Protein AF-A0A0F9KC79-F1 (afdb_monomer_lite)

Radius of gyration: 18.31 Å; chains: 1; bounding box: 47×28×43 Å

Sequence (76 aa):
MTESTIKLLFAGALALGGLTAMLVTTLVGMSSNWSVEQIMAINIVFSNVVMAGLAFFFGHQNGYKNGYKNGGSKQP

Foldseek 3Di:
DDPVVVLVVQLVVLVVVLVVVLVVLVVVCVVVVHDPVVSVVVNVVSVVVSVVSNCCSVVVVVVVVVCVVPVPDDDD

Secondary structure (DSSP, 8-state):
--HHHHHHHHHHHHHHHHHHHHHHHHHHHHHTT--HHHHHHHHHHHHHHHHHHHHHHHHHHHHHHHHHHHTTS---

pLDDT: mean 79.13, std 16.87, range [38.0, 94.62]

Structure (mmCIF, N/CA/C/O backbone):
data_AF-A0A0F9KC79-F1
#
_entry.id   AF-A0A0F9KC79-F1
#
loop_
_atom_site.group_PDB
_atom_site.id
_atom_site.type_symbol
_atom_site.label_atom_id
_atom_site.label_alt_id
_atom_site.label_comp_id
_atom_site.label_asym_id
_atom_site.label_entity_id
_atom_site.label_seq_id
_atom_site.pdbx_PDB_ins_code
_atom_site.Cartn_x
_atom_site.Cartn_y
_atom_site.Cartn_z
_atom_site.occupancy
_atom_site.B_iso_or_equiv
_atom_site.auth_seq_id
_atom_site.auth_comp_id
_atom_site.auth_asym_id
_atom_site.auth_atom_id
_atom_site.pdbx_PDB_model_num
ATOM 1 N N . MET A 1 1 ? 5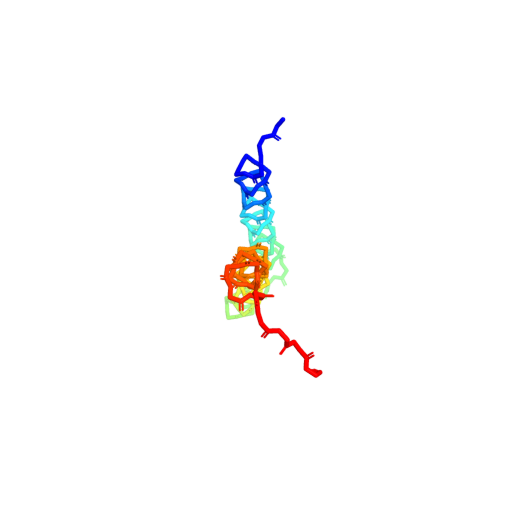.425 5.842 -24.889 1.00 59.56 1 MET A N 1
ATOM 2 C CA . MET A 1 1 ? 5.542 5.999 -23.421 1.00 59.56 1 MET A CA 1
ATOM 3 C C . MET A 1 1 ? 6.878 5.393 -23.006 1.00 59.56 1 MET A C 1
ATOM 5 O O . MET A 1 1 ? 7.165 4.293 -23.458 1.00 59.56 1 MET A O 1
ATOM 9 N N . THR A 1 2 ? 7.739 6.112 -22.279 1.00 80.75 2 THR A N 1
ATOM 10 C CA . THR A 1 2 ? 9.076 5.600 -21.924 1.00 80.75 2 THR A CA 1
ATOM 11 C C . THR A 1 2 ? 9.001 4.660 -20.719 1.00 80.75 2 THR A C 1
ATOM 13 O O . THR A 1 2 ? 8.083 4.738 -19.902 1.00 80.75 2 THR A O 1
ATOM 16 N N . GLU A 1 3 ? 9.995 3.785 -20.576 1.00 70.88 3 GLU A N 1
ATOM 17 C CA . GLU A 1 3 ? 10.113 2.862 -19.440 1.00 70.88 3 GLU A CA 1
ATOM 18 C C . GLU A 1 3 ? 10.114 3.607 -18.087 1.00 70.88 3 GLU A C 1
ATOM 20 O O . GLU A 1 3 ? 9.547 3.135 -17.106 1.00 70.88 3 GLU A O 1
ATOM 25 N N . SER A 1 4 ? 10.711 4.804 -18.027 1.00 77.75 4 SER A N 1
ATOM 26 C CA . SER A 1 4 ? 10.711 5.666 -16.838 1.00 77.75 4 SER A CA 1
ATOM 27 C C . SER A 1 4 ? 9.321 6.196 -16.482 1.00 77.75 4 SER A C 1
ATOM 29 O O . SER A 1 4 ? 8.973 6.227 -15.304 1.00 77.75 4 SER A O 1
ATOM 31 N N . THR A 1 5 ? 8.503 6.553 -17.475 1.00 83.31 5 THR A N 1
ATOM 32 C CA . THR A 1 5 ? 7.112 6.969 -17.250 1.00 83.31 5 THR A CA 1
ATOM 33 C C . THR A 1 5 ? 6.280 5.824 -16.681 1.00 83.31 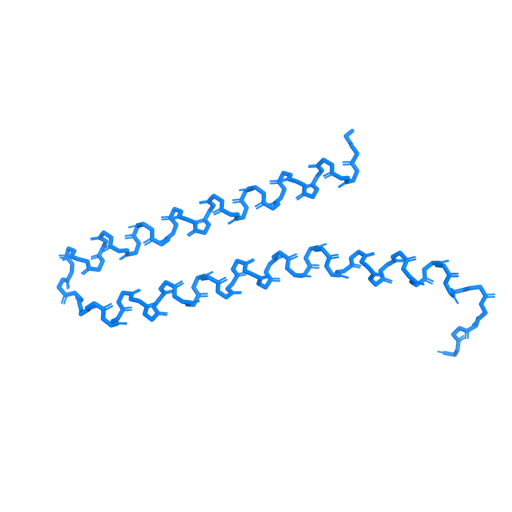5 THR A C 1
ATOM 35 O O . THR A 1 5 ? 5.546 6.035 -15.725 1.00 83.31 5 THR A O 1
ATOM 38 N N . ILE A 1 6 ? 6.434 4.601 -17.198 1.00 81.62 6 ILE A N 1
ATOM 39 C CA . ILE A 1 6 ? 5.711 3.424 -16.685 1.00 81.62 6 ILE A CA 1
ATOM 40 C C . ILE A 1 6 ? 6.106 3.130 -15.228 1.00 81.62 6 ILE A C 1
ATOM 42 O O . ILE A 1 6 ? 5.236 2.840 -14.413 1.00 81.62 6 ILE A O 1
ATOM 46 N N . LYS A 1 7 ? 7.388 3.286 -14.864 1.00 76.81 7 LYS A N 1
ATOM 47 C CA . LYS A 1 7 ? 7.857 3.156 -13.469 1.00 76.81 7 LYS A CA 1
ATOM 48 C C . LYS A 1 7 ? 7.242 4.181 -12.538 1.00 76.81 7 LYS A C 1
ATOM 50 O O . LYS A 1 7 ? 6.801 3.823 -11.452 1.00 76.81 7 LYS A O 1
ATOM 55 N N . LEU A 1 8 ? 7.216 5.440 -12.960 1.00 85.31 8 LEU A N 1
ATOM 56 C CA . LEU A 1 8 ? 6.611 6.514 -12.179 1.00 85.31 8 LEU A CA 1
ATOM 57 C C . LEU A 1 8 ? 5.105 6.298 -12.010 1.00 85.31 8 LEU A C 1
ATOM 59 O O . LEU A 1 8 ? 4.593 6.478 -10.911 1.00 85.31 8 LEU A O 1
ATOM 63 N N . LEU A 1 9 ? 4.414 5.851 -13.062 1.00 88.25 9 LEU A N 1
ATOM 64 C CA . LEU A 1 9 ? 2.987 5.533 -13.005 1.00 88.25 9 LEU A CA 1
ATOM 65 C C . LEU A 1 9 ? 2.704 4.337 -12.090 1.00 88.25 9 LEU A C 1
ATOM 67 O O . LEU A 1 9 ? 1.794 4.411 -11.270 1.00 88.25 9 LEU A O 1
ATOM 71 N N . PHE A 1 10 ? 3.498 3.267 -12.179 1.00 86.88 10 PHE A N 1
ATOM 72 C CA . PHE A 1 10 ? 3.366 2.106 -11.300 1.00 86.88 10 PHE A CA 1
ATOM 73 C C . PHE A 1 10 ? 3.648 2.474 -9.843 1.00 86.88 10 PHE A C 1
ATOM 75 O O . PHE A 1 10 ? 2.818 2.208 -8.982 1.00 86.88 10 PHE A O 1
ATOM 82 N N . ALA A 1 11 ? 4.770 3.145 -9.568 1.00 86.62 11 ALA A N 1
ATOM 83 C CA . ALA A 1 11 ? 5.121 3.581 -8.221 1.00 86.62 11 ALA A CA 1
ATOM 84 C C . ALA A 1 11 ? 4.068 4.528 -7.631 1.00 86.62 11 ALA A C 1
ATOM 86 O O . ALA A 1 11 ? 3.691 4.375 -6.472 1.00 86.62 11 ALA A O 1
ATOM 87 N N . GLY A 1 12 ? 3.549 5.457 -8.440 1.00 88.44 12 GLY A N 1
ATOM 88 C CA . GLY A 1 12 ? 2.463 6.353 -8.050 1.00 88.44 12 GLY A CA 1
ATOM 89 C C . GLY A 1 12 ? 1.168 5.604 -7.734 1.00 88.44 12 GLY A C 1
ATOM 90 O O . GLY A 1 12 ? 0.574 5.836 -6.685 1.00 88.44 12 GLY A O 1
ATOM 91 N N . ALA A 1 13 ? 0.755 4.664 -8.588 1.00 89.56 13 ALA A N 1
ATOM 92 C CA . ALA A 1 13 ? -0.438 3.849 -8.359 1.00 89.56 13 ALA A CA 1
ATOM 93 C C . ALA A 1 13 ? -0.312 2.977 -7.099 1.00 89.56 13 ALA A C 1
ATOM 95 O O . ALA A 1 13 ? -1.259 2.873 -6.322 1.00 89.56 13 ALA A O 1
ATOM 96 N N . LEU A 1 14 ? 0.866 2.393 -6.866 1.00 89.94 14 LEU A N 1
ATOM 97 C CA . LEU A 1 14 ? 1.135 1.542 -5.706 1.00 89.94 14 LEU A CA 1
ATOM 98 C C . LEU A 1 14 ? 1.186 2.350 -4.405 1.00 89.94 14 LEU A C 1
ATOM 100 O O . LEU A 1 14 ? 0.629 1.922 -3.397 1.00 89.94 14 LEU A O 1
ATOM 104 N N . ALA A 1 15 ? 1.793 3.540 -4.436 1.00 88.06 15 ALA A N 1
ATOM 105 C CA . ALA A 1 15 ? 1.811 4.456 -3.300 1.00 88.06 15 ALA A CA 1
ATOM 106 C C . ALA A 1 15 ? 0.400 4.947 -2.943 1.00 88.06 15 ALA A C 1
ATOM 108 O O . ALA A 1 15 ? 0.021 4.914 -1.773 1.00 88.06 15 ALA A O 1
ATOM 109 N N . LEU A 1 16 ? -0.397 5.346 -3.943 1.00 91.56 16 LEU A N 1
ATOM 110 C CA . LEU A 1 16 ? -1.789 5.757 -3.741 1.00 91.56 16 LEU A CA 1
ATOM 111 C C . LEU A 1 16 ? -2.639 4.604 -3.197 1.00 91.56 16 LEU A C 1
ATOM 113 O O . LEU A 1 16 ? -3.330 4.784 -2.198 1.00 91.56 16 LEU A O 1
ATOM 117 N N . GLY A 1 17 ? -2.533 3.409 -3.788 1.00 91.06 17 GLY A N 1
ATOM 118 C CA . GLY A 1 17 ? -3.241 2.218 -3.314 1.00 91.06 17 GLY A CA 1
ATOM 119 C C . GLY A 1 17 ? -2.872 1.839 -1.877 1.00 91.06 17 GLY A C 1
ATOM 120 O O . GLY A 1 17 ? -3.755 1.535 -1.076 1.00 91.06 17 GLY A O 1
ATOM 121 N N . GLY A 1 18 ? -1.586 1.929 -1.524 1.00 90.25 18 GLY A N 1
ATOM 122 C CA . GLY A 1 18 ? -1.097 1.709 -0.162 1.00 90.25 18 GLY A CA 1
ATOM 123 C C . GLY A 1 18 ? -1.677 2.694 0.853 1.00 90.25 18 GLY A C 1
ATOM 124 O O . GLY A 1 18 ? -2.190 2.279 1.891 1.00 90.25 18 GLY A O 1
ATOM 125 N N . LEU A 1 19 ? -1.655 3.993 0.535 1.00 90.19 19 LEU A N 1
ATOM 126 C CA . LEU A 1 19 ? -2.236 5.045 1.377 1.00 90.19 19 LEU A CA 1
ATOM 127 C C . LEU A 1 19 ? -3.744 4.861 1.572 1.00 90.19 19 LEU A C 1
ATOM 129 O O . LEU A 1 19 ? -4.239 4.959 2.696 1.00 90.19 19 LEU A O 1
ATOM 133 N N . THR A 1 20 ? -4.477 4.556 0.498 1.00 93.12 20 THR A N 1
ATOM 134 C CA . THR A 1 20 ? -5.917 4.293 0.578 1.00 93.12 20 THR A CA 1
ATOM 135 C C . THR A 1 20 ? -6.211 3.076 1.455 1.00 93.12 20 THR A C 1
ATOM 137 O O . THR A 1 20 ? -7.093 3.151 2.308 1.00 93.12 20 THR A O 1
ATOM 140 N N . ALA A 1 21 ? -5.453 1.984 1.317 1.00 90.31 21 ALA A N 1
ATOM 141 C CA . ALA A 1 21 ? -5.628 0.792 2.146 1.00 90.31 21 ALA A CA 1
ATOM 142 C C . ALA A 1 21 ? -5.386 1.074 3.640 1.00 90.31 21 ALA A C 1
ATOM 144 O O . ALA A 1 21 ? -6.168 0.626 4.480 1.00 90.31 21 ALA A O 1
ATOM 145 N N . MET A 1 22 ? -4.359 1.861 3.979 1.00 91.81 22 MET A N 1
ATOM 146 C CA . MET A 1 22 ? -4.081 2.256 5.368 1.00 91.81 22 MET A CA 1
ATOM 147 C C . MET A 1 22 ? -5.200 3.118 5.960 1.00 91.81 22 MET A C 1
ATOM 149 O O . MET A 1 22 ? -5.628 2.892 7.094 1.00 91.81 22 MET A O 1
ATOM 153 N N . LEU A 1 23 ? -5.712 4.084 5.190 1.00 93.06 23 LEU A N 1
ATOM 154 C CA . LEU A 1 23 ? -6.823 4.937 5.617 1.00 93.06 23 LEU A CA 1
ATOM 155 C C . LEU A 1 23 ? -8.092 4.119 5.864 1.00 93.06 23 LEU A C 1
ATOM 157 O O . LEU A 1 23 ? -8.703 4.248 6.923 1.00 93.06 23 LEU A O 1
ATOM 161 N N . VAL A 1 24 ? -8.455 3.240 4.925 1.00 93.19 24 VAL A N 1
ATOM 162 C CA . VAL A 1 24 ? -9.625 2.361 5.059 1.00 93.19 24 VAL A CA 1
ATOM 163 C C . VAL A 1 24 ? -9.470 1.435 6.260 1.00 93.19 24 VAL A C 1
ATOM 165 O O . VAL A 1 24 ? -10.395 1.323 7.056 1.00 93.19 24 VAL A O 1
ATOM 168 N N . THR A 1 25 ? -8.300 0.820 6.440 1.00 92.00 25 THR A N 1
ATOM 169 C CA . THR A 1 25 ? -8.047 -0.075 7.579 1.00 92.00 25 THR A CA 1
ATOM 170 C C . THR A 1 25 ? -8.163 0.667 8.906 1.00 92.00 25 THR A C 1
ATOM 172 O O . THR A 1 25 ? -8.763 0.157 9.847 1.00 92.00 25 THR A O 1
ATOM 175 N N . THR A 1 26 ? -7.656 1.896 8.973 1.00 91.88 26 THR A N 1
ATOM 176 C CA . THR A 1 26 ? -7.766 2.734 10.172 1.00 91.88 26 THR A CA 1
ATOM 177 C C . THR A 1 26 ? -9.224 3.085 10.470 1.00 91.88 26 THR A C 1
ATOM 179 O O . THR A 1 26 ? -9.679 2.893 11.594 1.00 91.88 26 THR A O 1
ATOM 182 N N . LEU A 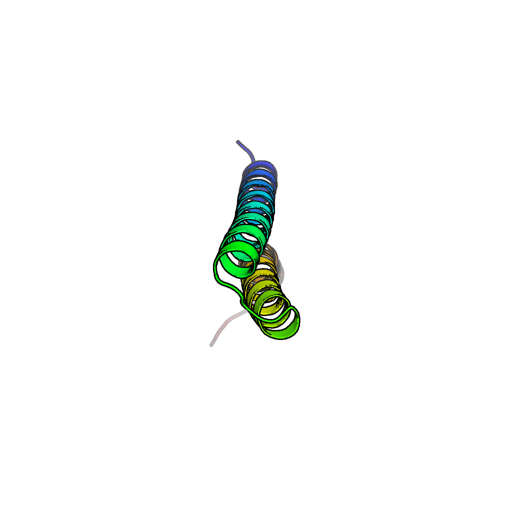1 27 ? -9.987 3.516 9.462 1.00 93.56 27 LEU A N 1
ATOM 183 C CA . LEU A 1 27 ? -11.418 3.819 9.591 1.00 93.56 27 LEU A CA 1
ATOM 184 C C . LEU A 1 27 ? -12.235 2.596 10.028 1.00 93.56 27 LEU A C 1
ATOM 186 O O . LEU A 1 27 ? -13.016 2.678 10.976 1.00 93.56 27 LEU A O 1
ATOM 190 N N . VAL A 1 28 ? -12.030 1.453 9.371 1.00 94.00 28 VAL A N 1
ATOM 191 C CA . VAL A 1 28 ? -12.725 0.200 9.693 1.00 94.00 28 VAL A CA 1
ATOM 192 C C . VAL A 1 28 ? -12.342 -0.283 11.088 1.00 94.00 28 VAL A C 1
ATOM 194 O O . VAL A 1 28 ? -13.229 -0.621 11.870 1.00 94.00 28 VAL A O 1
ATOM 197 N N . GLY A 1 29 ? -11.055 -0.257 11.434 1.00 91.50 29 GLY A N 1
ATOM 198 C CA . GLY A 1 29 ? -10.563 -0.668 12.746 1.00 91.50 29 GLY A CA 1
ATOM 199 C C . GLY A 1 29 ? -11.129 0.193 13.872 1.00 91.50 29 GLY A C 1
ATOM 200 O O . GLY A 1 29 ? -11.629 -0.347 14.857 1.00 91.50 29 GLY A O 1
ATOM 201 N N . MET A 1 30 ? -11.160 1.517 13.689 1.00 91.00 30 MET A N 1
ATOM 202 C CA . MET A 1 30 ? -11.794 2.430 14.644 1.00 91.00 30 MET A CA 1
ATOM 203 C C . MET A 1 30 ? -13.301 2.170 14.774 1.00 91.00 30 MET A C 1
ATOM 205 O O . MET A 1 30 ? -13.819 2.167 15.885 1.00 91.00 30 MET A O 1
ATOM 209 N N . SER A 1 31 ? -14.005 1.895 13.668 1.00 92.75 31 SER A N 1
ATOM 210 C CA . SER A 1 31 ? -15.439 1.557 13.706 1.00 92.75 31 SER A CA 1
ATOM 211 C C . SER A 1 31 ? -15.739 0.184 14.324 1.00 92.75 31 SER A C 1
ATOM 213 O O . SER A 1 31 ? -16.848 -0.052 14.794 1.00 92.75 31 SER A O 1
ATOM 215 N N . SER A 1 32 ? -14.746 -0.709 14.348 1.00 91.50 32 SER A N 1
ATOM 216 C CA . SER A 1 32 ? -14.862 -2.093 14.826 1.00 91.50 32 SER A CA 1
ATOM 217 C C . SER A 1 32 ? -14.274 -2.299 16.229 1.00 91.50 32 SER A C 1
ATOM 219 O O . SER A 1 32 ? -14.078 -3.443 16.636 1.00 91.50 32 SER A O 1
ATOM 221 N N . ASN A 1 33 ? -13.977 -1.219 16.968 1.00 93.19 33 ASN A N 1
ATOM 222 C CA . ASN A 1 33 ? -13.339 -1.242 18.294 1.00 93.19 33 ASN A CA 1
ATOM 223 C C . ASN A 1 33 ? -12.000 -2.004 18.344 1.00 93.19 33 ASN A C 1
ATOM 225 O O . ASN A 1 33 ? -11.660 -2.609 19.362 1.00 93.19 33 ASN A O 1
ATOM 229 N N . TRP A 1 34 ? -11.229 -1.997 17.255 1.00 94.62 34 TRP A N 1
ATOM 230 C CA . TRP A 1 34 ? -9.872 -2.538 17.284 1.00 94.62 34 TRP A CA 1
ATOM 231 C C . TRP A 1 34 ? -8.974 -1.684 18.170 1.00 94.62 34 TRP A C 1
ATOM 233 O O . TRP A 1 34 ? -9.134 -0.464 18.257 1.00 94.62 34 TRP A O 1
ATOM 243 N N . SER A 1 35 ? -7.993 -2.326 18.799 1.00 94.06 35 SER A N 1
ATOM 244 C CA . SER A 1 35 ? -6.966 -1.589 19.523 1.00 94.06 35 SER A CA 1
ATOM 245 C C . SER A 1 35 ? -6.066 -0.831 18.541 1.00 94.06 35 SER A C 1
ATOM 247 O O . SER A 1 35 ? -5.894 -1.223 17.380 1.00 94.06 35 SER A O 1
ATOM 249 N N . VAL A 1 36 ? -5.463 0.265 19.003 1.00 90.50 36 VAL A N 1
ATOM 250 C CA . VAL A 1 36 ? -4.550 1.073 18.178 1.00 90.50 36 VAL A CA 1
ATOM 251 C C . VAL A 1 36 ? -3.367 0.223 17.701 1.00 90.50 36 VAL A C 1
ATOM 253 O O . VAL A 1 36 ? -2.932 0.347 16.557 1.00 90.50 36 VAL A O 1
ATOM 256 N N . GLU A 1 37 ? -2.894 -0.703 18.535 1.00 94.19 37 GLU A N 1
ATOM 257 C CA . GLU A 1 37 ? -1.820 -1.643 18.211 1.00 94.19 37 GLU A CA 1
ATOM 258 C C . GLU A 1 37 ? -2.205 -2.580 17.058 1.00 94.19 37 GLU A C 1
ATOM 260 O O . GLU A 1 37 ? -1.376 -2.837 16.187 1.00 94.19 37 GLU A O 1
ATOM 265 N N . GLN A 1 38 ? -3.459 -3.049 17.004 1.00 92.19 38 GLN A N 1
ATOM 266 C CA . GLN A 1 38 ? -3.952 -3.891 15.905 1.00 92.19 38 GLN A CA 1
ATOM 267 C C . GLN A 1 38 ? -3.994 -3.118 14.583 1.00 92.19 38 GLN A C 1
ATOM 269 O O . GLN A 1 38 ? -3.542 -3.620 13.552 1.00 92.19 38 GLN A O 1
ATOM 274 N N . ILE A 1 39 ? -4.482 -1.876 14.619 1.00 92.12 39 ILE A N 1
ATOM 275 C CA . ILE A 1 39 ? -4.529 -0.998 13.444 1.00 92.12 39 ILE A CA 1
ATOM 276 C C . ILE A 1 39 ? -3.107 -0.718 12.934 1.00 92.12 39 ILE A C 1
ATOM 278 O O . ILE A 1 39 ? -2.837 -0.837 11.737 1.00 92.12 39 ILE A O 1
ATOM 282 N N . MET A 1 40 ? -2.171 -0.403 13.835 1.00 91.56 40 MET A N 1
ATOM 283 C CA . MET A 1 40 ? -0.774 -0.165 13.469 1.00 91.5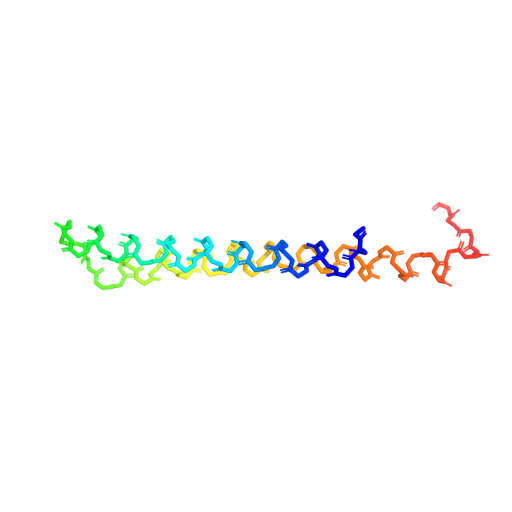6 40 MET A CA 1
ATOM 284 C C . MET A 1 40 ? -0.092 -1.415 12.914 1.00 91.56 40 MET A C 1
ATOM 286 O O . MET A 1 40 ? 0.609 -1.315 11.908 1.00 91.56 40 MET A O 1
ATOM 290 N N . ALA A 1 41 ? -0.314 -2.588 13.513 1.00 91.81 41 ALA A N 1
ATOM 291 C CA . ALA A 1 41 ? 0.258 -3.841 13.028 1.00 91.81 41 ALA A CA 1
ATOM 292 C C . ALA A 1 41 ? -0.146 -4.117 11.572 1.00 91.81 41 ALA A C 1
ATOM 294 O O . ALA A 1 41 ? 0.700 -4.465 10.748 1.00 91.81 41 ALA A O 1
ATOM 295 N N . ILE A 1 42 ? -1.414 -3.886 11.223 1.00 90.00 42 ILE A N 1
ATOM 296 C CA . ILE A 1 42 ? -1.902 -4.079 9.854 1.00 90.00 42 ILE A CA 1
ATOM 297 C C . ILE A 1 42 ? -1.335 -3.014 8.905 1.00 90.00 42 ILE A C 1
ATOM 299 O O . ILE A 1 42 ? -0.883 -3.342 7.806 1.00 90.00 42 ILE A O 1
ATOM 303 N N . ASN A 1 43 ? -1.272 -1.750 9.330 1.00 89.56 43 ASN A N 1
ATOM 304 C CA . ASN A 1 43 ? -0.675 -0.681 8.525 1.00 89.56 43 ASN A CA 1
ATOM 305 C C . ASN A 1 43 ? 0.823 -0.921 8.245 1.00 89.56 43 ASN A C 1
ATOM 307 O O . ASN A 1 43 ? 1.303 -0.625 7.147 1.00 89.56 43 ASN A O 1
ATOM 311 N N . ILE A 1 44 ? 1.565 -1.512 9.189 1.00 89.62 44 ILE A N 1
ATOM 312 C CA . ILE A 1 44 ? 2.961 -1.932 8.984 1.00 89.62 44 ILE A CA 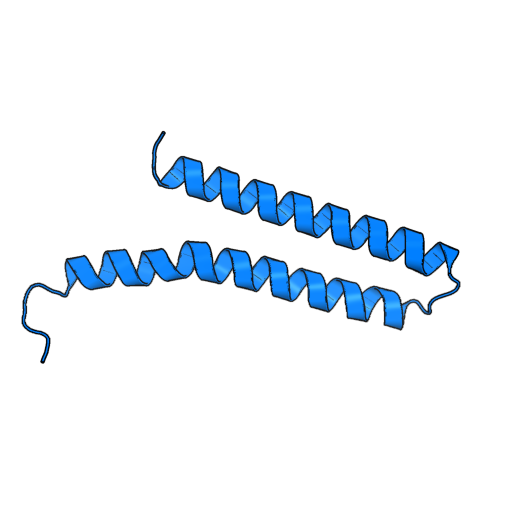1
ATOM 313 C C . ILE A 1 44 ? 3.047 -3.027 7.913 1.00 89.62 44 ILE A C 1
ATOM 315 O O . ILE A 1 44 ? 3.899 -2.950 7.026 1.00 89.62 44 ILE A O 1
ATOM 319 N N . VAL A 1 45 ? 2.144 -4.013 7.936 1.00 88.94 45 VAL A N 1
ATOM 320 C CA . VAL A 1 45 ? 2.091 -5.062 6.903 1.00 88.94 45 VAL A CA 1
ATOM 321 C C . VAL A 1 45 ? 1.843 -4.454 5.522 1.00 88.94 45 VAL A C 1
ATOM 323 O O . VAL A 1 45 ? 2.590 -4.747 4.589 1.00 88.94 45 VAL A O 1
ATOM 326 N N . PHE A 1 46 ? 0.869 -3.549 5.387 1.00 86.50 46 PHE A N 1
ATOM 327 C CA . PHE A 1 46 ? 0.628 -2.847 4.122 1.00 86.50 46 PHE A CA 1
ATOM 328 C C . PHE A 1 46 ? 1.843 -2.035 3.662 1.00 86.50 46 PHE A C 1
ATOM 330 O O . PHE A 1 46 ? 2.194 -2.079 2.483 1.00 86.50 46 PHE A O 1
ATOM 337 N N . SER A 1 47 ? 2.529 -1.350 4.581 1.00 86.50 47 SER A N 1
ATOM 338 C CA . SER A 1 47 ? 3.750 -0.590 4.272 1.00 86.50 47 SER A CA 1
ATOM 339 C C . SER A 1 47 ? 4.845 -1.492 3.700 1.00 86.50 47 SER A C 1
ATOM 341 O O . SER A 1 47 ? 5.475 -1.149 2.700 1.00 86.50 47 SER A O 1
ATOM 343 N N . ASN A 1 48 ? 5.030 -2.676 4.289 1.00 88.69 48 ASN A N 1
ATOM 344 C CA . ASN A 1 48 ? 6.002 -3.659 3.819 1.00 88.69 48 ASN A CA 1
ATOM 345 C C . ASN A 1 48 ? 5.640 -4.210 2.437 1.00 88.69 48 ASN A C 1
ATOM 347 O O . ASN A 1 48 ? 6.526 -4.359 1.599 1.00 88.69 48 ASN A O 1
ATOM 351 N N . VAL A 1 49 ? 4.357 -4.464 2.164 1.00 87.50 49 VAL A N 1
ATOM 352 C CA . VAL A 1 49 ? 3.892 -4.914 0.840 1.00 87.50 49 VAL A CA 1
ATOM 353 C C . VAL A 1 49 ? 4.137 -3.843 -0.222 1.00 87.50 49 VAL A C 1
ATOM 355 O O . VAL A 1 49 ? 4.651 -4.151 -1.296 1.00 87.50 49 VAL A O 1
ATOM 358 N N . VAL A 1 50 ? 3.829 -2.578 0.081 1.00 88.94 50 VAL A N 1
ATOM 359 C CA . VAL A 1 50 ? 4.085 -1.455 -0.834 1.00 88.94 50 VAL A CA 1
ATOM 360 C C . VAL A 1 50 ? 5.580 -1.323 -1.102 1.00 88.94 50 VAL A C 1
ATOM 362 O O . VAL A 1 50 ? 5.996 -1.275 -2.259 1.00 88.94 50 VAL A O 1
ATOM 365 N N . MET A 1 51 ? 6.402 -1.332 -0.050 1.00 86.75 51 MET A N 1
ATOM 366 C CA . MET A 1 51 ? 7.855 -1.248 -0.180 1.00 86.75 51 MET A CA 1
ATOM 367 C C . MET A 1 51 ? 8.422 -2.426 -0.982 1.00 86.75 51 MET A C 1
ATOM 369 O O . MET A 1 51 ? 9.252 -2.214 -1.861 1.00 86.75 51 MET A O 1
ATOM 373 N N . ALA A 1 52 ? 7.949 -3.651 -0.741 1.00 87.25 52 ALA A N 1
ATOM 374 C CA . ALA A 1 52 ? 8.362 -4.834 -1.492 1.00 87.25 52 ALA A CA 1
ATOM 375 C C . ALA A 1 52 ? 7.956 -4.746 -2.971 1.00 87.25 52 ALA A C 1
ATOM 377 O O . ALA A 1 52 ? 8.756 -5.081 -3.841 1.00 87.25 52 ALA A O 1
ATOM 378 N N . GLY A 1 53 ? 6.756 -4.241 -3.273 1.00 85.81 53 GLY A N 1
ATOM 379 C CA . GLY A 1 53 ? 6.298 -4.011 -4.645 1.00 85.81 53 GLY A CA 1
ATOM 380 C C . GLY A 1 53 ? 7.151 -2.978 -5.383 1.00 85.81 53 GLY A C 1
ATOM 381 O O . GLY A 1 53 ? 7.555 -3.205 -6.525 1.00 85.81 53 GLY A O 1
ATOM 382 N N . LEU A 1 54 ? 7.497 -1.874 -4.714 1.00 85.31 54 LEU A N 1
ATOM 383 C CA . LEU A 1 54 ? 8.412 -0.865 -5.251 1.00 85.31 54 LEU A CA 1
ATOM 384 C C . LEU A 1 54 ? 9.821 -1.444 -5.444 1.00 85.31 54 LEU A C 1
ATOM 386 O O . LEU A 1 54 ? 10.402 -1.300 -6.518 1.00 85.31 54 LEU A O 1
ATOM 390 N N . ALA A 1 55 ? 10.357 -2.143 -4.442 1.00 83.62 55 ALA A N 1
ATOM 391 C CA . ALA A 1 55 ? 11.680 -2.758 -4.496 1.00 83.62 55 ALA A CA 1
ATOM 392 C C . ALA A 1 55 ? 11.774 -3.838 -5.580 1.00 83.62 55 ALA A C 1
ATOM 394 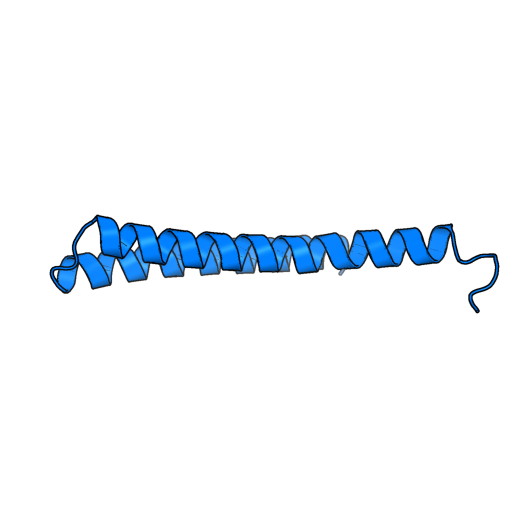O O . ALA A 1 55 ? 12.784 -3.911 -6.271 1.00 83.62 55 ALA A O 1
ATOM 395 N N . PHE A 1 56 ? 10.727 -4.636 -5.789 1.00 82.06 56 PHE A N 1
ATOM 396 C CA . PHE A 1 56 ? 10.658 -5.594 -6.889 1.00 82.06 56 PHE A CA 1
ATOM 397 C C . PHE A 1 56 ? 10.677 -4.874 -8.241 1.00 82.06 56 PHE A C 1
ATOM 399 O O . PHE A 1 56 ? 11.501 -5.191 -9.096 1.00 82.06 56 PHE A O 1
ATOM 406 N N . PHE A 1 57 ? 9.833 -3.856 -8.425 1.00 77.62 57 PHE A N 1
ATOM 407 C CA . PHE A 1 57 ? 9.707 -3.162 -9.708 1.00 77.62 57 PHE A CA 1
ATOM 408 C C . PHE A 1 57 ? 10.961 -2.354 -10.082 1.00 77.62 57 PHE A C 1
ATOM 410 O O . PHE A 1 57 ? 11.413 -2.395 -11.227 1.00 77.62 57 PHE A O 1
ATOM 417 N N . PHE A 1 58 ? 11.569 -1.657 -9.117 1.00 77.62 58 PHE A N 1
ATOM 418 C CA . PHE A 1 58 ? 12.816 -0.914 -9.327 1.00 77.62 58 PHE A CA 1
ATOM 419 C C . PHE A 1 58 ? 14.063 -1.818 -9.289 1.00 77.62 58 PHE A C 1
ATOM 421 O O . PHE A 1 58 ? 15.008 -1.606 -10.051 1.00 77.62 58 PHE A O 1
ATOM 428 N N . GLY A 1 59 ? 14.074 -2.848 -8.440 1.00 70.44 59 GLY A N 1
ATOM 429 C CA . GLY A 1 59 ? 15.196 -3.773 -8.252 1.00 70.44 59 GLY A CA 1
ATOM 430 C C . GLY A 1 59 ? 15.370 -4.769 -9.397 1.00 70.44 59 GLY A C 1
ATOM 431 O O . GLY A 1 59 ? 16.498 -4.981 -9.848 1.00 70.44 59 GLY A O 1
ATOM 432 N N . HIS A 1 60 ? 14.276 -5.301 -9.955 1.00 64.94 60 HIS A N 1
ATOM 433 C CA . HIS A 1 60 ? 14.319 -6.176 -11.135 1.00 64.94 60 HIS A CA 1
ATOM 434 C C . HIS A 1 60 ? 14.994 -5.482 -12.332 1.00 64.94 60 HIS A C 1
ATOM 436 O O . HIS A 1 60 ? 15.652 -6.122 -13.150 1.00 64.94 60 HIS A O 1
ATOM 442 N N . GLN A 1 61 ? 14.911 -4.155 -12.422 1.00 54.66 61 GLN A N 1
ATOM 443 C CA . GLN A 1 61 ? 15.562 -3.389 -13.485 1.00 54.66 61 GLN A CA 1
ATOM 444 C C . GLN A 1 61 ? 17.036 -3.092 -13.257 1.00 54.66 61 GLN A C 1
ATOM 446 O O . GLN A 1 61 ? 17.771 -3.035 -14.241 1.00 54.66 61 GLN A O 1
ATOM 451 N N . ASN A 1 62 ? 17.493 -2.925 -12.014 1.00 54.50 62 ASN A N 1
ATOM 452 C CA . ASN A 1 62 ? 18.931 -2.834 -11.751 1.00 54.50 62 ASN A CA 1
ATOM 453 C C . ASN A 1 62 ? 19.622 -4.171 -12.059 1.00 54.50 62 ASN A C 1
ATOM 455 O O . ASN A 1 62 ? 20.707 -4.167 -12.637 1.00 54.50 62 ASN A O 1
ATOM 459 N N . GLY A 1 63 ? 18.958 -5.300 -11.781 1.00 52.91 63 GLY A N 1
ATOM 460 C CA . GLY A 1 63 ? 19.406 -6.630 -12.205 1.00 52.91 63 GLY A CA 1
ATOM 461 C C . GLY A 1 63 ? 19.437 -6.796 -13.729 1.00 52.91 63 GLY A C 1
ATOM 462 O O . GLY A 1 63 ? 20.456 -7.209 -14.276 1.00 52.91 63 GLY A O 1
ATOM 463 N N . TYR A 1 64 ? 18.375 -6.392 -14.437 1.00 52.75 64 TYR A N 1
ATOM 464 C CA . TYR A 1 64 ? 18.322 -6.482 -15.905 1.00 52.75 64 TYR A CA 1
ATOM 465 C C . TYR A 1 64 ? 19.328 -5.540 -16.598 1.00 52.75 64 TYR A C 1
ATOM 467 O O . TYR A 1 64 ? 20.028 -5.952 -17.520 1.00 52.75 64 TYR A O 1
ATOM 475 N N . LYS A 1 65 ? 19.475 -4.284 -16.144 1.00 51.41 65 LYS A N 1
ATOM 476 C CA . LYS A 1 65 ? 20.451 -3.336 -16.722 1.00 51.41 65 LYS A CA 1
ATOM 477 C C . LYS A 1 65 ? 21.905 -3.718 -16.439 1.00 51.41 65 LYS A C 1
ATOM 479 O O . LYS A 1 65 ? 22.744 -3.503 -17.313 1.00 51.41 65 LYS A O 1
ATOM 484 N N . ASN A 1 66 ? 22.216 -4.279 -15.268 1.00 51.38 66 ASN A N 1
ATOM 485 C CA . ASN A 1 66 ? 23.574 -4.748 -14.968 1.00 51.38 66 ASN A CA 1
ATOM 486 C C . ASN A 1 66 ? 23.887 -6.103 -15.616 1.00 51.38 66 ASN A C 1
ATOM 488 O O . ASN A 1 66 ? 25.027 -6.315 -16.024 1.00 51.38 66 ASN A O 1
ATOM 492 N N . GLY A 1 67 ? 22.892 -6.977 -15.795 1.00 51.47 67 GLY A N 1
ATOM 493 C CA . GLY A 1 67 ? 23.043 -8.229 -16.542 1.00 51.47 67 GLY A CA 1
ATOM 494 C C . GLY A 1 67 ? 23.403 -8.003 -18.013 1.00 51.47 67 GLY A C 1
ATOM 495 O O . GLY A 1 67 ? 24.263 -8.693 -18.547 1.00 51.47 67 GLY A O 1
ATOM 496 N N . TYR A 1 68 ? 22.846 -6.969 -18.653 1.00 50.09 68 TYR A N 1
ATOM 497 C CA . TYR A 1 68 ? 23.207 -6.613 -20.032 1.00 50.09 68 TYR A CA 1
ATOM 498 C C . TYR A 1 68 ? 24.531 -5.847 -20.159 1.00 50.09 68 TYR A C 1
ATOM 500 O O . TYR A 1 68 ? 25.169 -5.919 -21.206 1.00 50.09 68 TYR A O 1
ATOM 508 N N . LYS A 1 69 ? 24.975 -5.127 -19.118 1.00 46.34 69 LYS A N 1
ATOM 509 C CA . LYS A 1 69 ? 26.273 -4.427 -19.138 1.00 46.34 69 LYS A CA 1
ATOM 510 C C . LYS A 1 69 ? 27.467 -5.338 -18.835 1.00 46.34 69 LYS A C 1
ATOM 512 O O . LYS A 1 69 ? 28.539 -5.078 -19.367 1.00 46.34 69 LYS A O 1
ATOM 517 N N . ASN A 1 70 ? 27.278 -6.405 -18.052 1.00 49.81 70 ASN A N 1
ATOM 518 C CA . ASN A 1 70 ? 28.336 -7.372 -17.720 1.00 49.81 70 ASN A CA 1
ATOM 519 C C . ASN A 1 70 ? 28.172 -8.753 -18.394 1.00 49.81 70 ASN A C 1
ATOM 521 O O . ASN A 1 70 ? 29.039 -9.607 -18.243 1.00 49.81 70 ASN A O 1
ATOM 525 N N . GLY A 1 71 ? 27.109 -8.985 -19.169 1.00 45.59 71 GLY A N 1
ATOM 526 C CA . GLY A 1 71 ? 26.819 -10.259 -19.849 1.00 45.59 71 GLY A CA 1
ATOM 527 C C . GLY A 1 71 ? 27.546 -10.487 -21.180 1.00 45.59 71 GLY A C 1
ATOM 528 O O . GLY A 1 71 ? 27.171 -11.379 -21.935 1.00 45.59 71 GLY A O 1
ATOM 529 N N . GLY A 1 72 ? 28.586 -9.702 -21.481 1.00 44.91 72 GLY A N 1
ATOM 530 C CA . GLY A 1 72 ? 29.463 -9.890 -22.643 1.00 44.91 72 GLY A CA 1
ATOM 531 C C . GLY A 1 72 ? 30.467 -11.041 -22.512 1.00 44.91 72 GLY A C 1
ATOM 532 O O . GLY A 1 72 ? 31.264 -11.257 -23.421 1.00 44.91 72 GLY A O 1
ATOM 533 N N . SER A 1 73 ? 30.448 -11.807 -21.422 1.00 51.47 73 SER A N 1
ATOM 534 C CA . SER A 1 73 ? 31.232 -13.037 -21.335 1.00 51.47 73 SER A CA 1
ATOM 535 C C . SER A 1 73 ? 30.537 -14.085 -20.470 1.00 51.47 73 SER A C 1
ATOM 537 O O . SER A 1 73 ? 30.628 -14.052 -19.249 1.00 51.47 73 SER A O 1
ATOM 539 N N . LYS A 1 74 ? 29.891 -15.024 -21.169 1.00 47.34 74 LYS A N 1
ATOM 540 C CA . LYS A 1 74 ? 29.684 -16.433 -20.805 1.00 47.34 74 LYS A CA 1
ATOM 541 C C . LYS A 1 74 ? 29.122 -16.710 -19.400 1.00 47.34 74 LYS A C 1
ATOM 543 O O . LYS A 1 74 ? 29.865 -16.860 -18.436 1.00 47.34 74 LYS A O 1
ATOM 548 N N . GLN A 1 75 ? 27.813 -16.941 -19.353 1.00 38.00 75 GLN A N 1
ATOM 549 C CA . GLN A 1 75 ? 27.233 -17.961 -18.471 1.00 38.00 75 GLN A CA 1
ATOM 550 C C . GLN A 1 75 ? 27.761 -19.352 -18.874 1.00 38.00 75 GLN A C 1
ATOM 552 O O . GLN A 1 75 ? 27.712 -19.675 -20.066 1.00 38.00 75 GLN A O 1
ATOM 557 N N . PRO A 1 76 ? 28.254 -20.185 -17.944 1.00 43.09 76 PRO A N 1
ATOM 558 C CA . PRO A 1 76 ? 27.747 -21.543 -17.801 1.00 43.09 76 PRO A CA 1
ATOM 559 C C . PRO A 1 76 ? 26.343 -21.539 -17.175 1.00 43.09 76 PRO A C 1
ATOM 561 O O . PRO A 1 76 ? 26.057 -20.641 -16.345 1.00 43.09 76 PRO A O 1
#

Organism: NCBI:txid412755